Protein AF-A0A8H8XT00-F1 (afdb_monomer_lite)

Structure (mmCIF, N/CA/C/O backbone):
data_AF-A0A8H8XT00-F1
#
_entry.id   AF-A0A8H8XT00-F1
#
loop_
_atom_site.group_PDB
_atom_site.id
_atom_site.type_symbol
_atom_site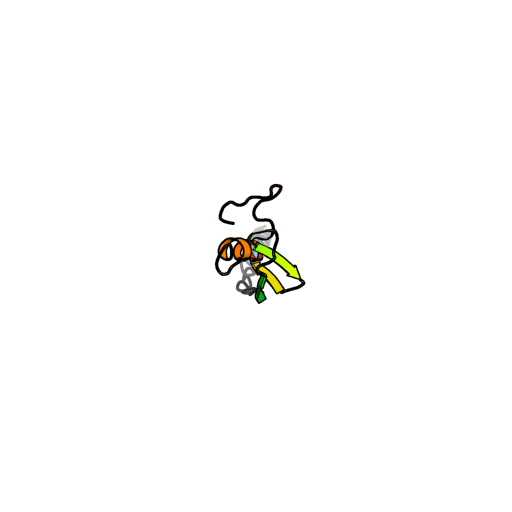.label_atom_id
_atom_site.label_alt_id
_atom_site.label_comp_id
_atom_site.label_asym_id
_atom_site.label_entity_id
_atom_site.label_seq_id
_atom_site.pdbx_PDB_ins_code
_atom_site.Cartn_x
_atom_site.Cartn_y
_atom_site.Cartn_z
_atom_site.occupancy
_atom_site.B_iso_or_equiv
_atom_site.auth_seq_id
_atom_site.auth_comp_id
_atom_site.auth_asym_id
_atom_site.auth_atom_id
_atom_site.pdbx_PDB_model_num
ATOM 1 N N . MET A 1 1 ? 29.638 3.304 -63.811 1.00 64.06 1 MET A N 1
ATOM 2 C CA . MET A 1 1 ? 28.556 3.882 -62.978 1.00 64.06 1 MET A CA 1
ATOM 3 C C . MET A 1 1 ? 27.579 2.825 -62.454 1.00 64.06 1 MET A C 1
ATOM 5 O O . MET A 1 1 ? 27.318 2.825 -61.263 1.00 64.06 1 MET A O 1
ATOM 9 N N . ILE A 1 2 ? 27.132 1.862 -63.274 1.00 78.38 2 ILE A N 1
ATOM 10 C CA . ILE A 1 2 ? 26.200 0.781 -62.866 1.00 78.38 2 ILE A CA 1
ATOM 11 C C . ILE A 1 2 ? 26.709 -0.071 -61.684 1.00 78.38 2 ILE A C 1
ATOM 13 O O . ILE A 1 2 ? 25.948 -0.383 -60.776 1.00 78.38 2 ILE A O 1
ATOM 17 N N . ARG A 1 3 ? 28.010 -0.395 -61.640 1.00 78.31 3 ARG A N 1
ATOM 18 C CA . ARG A 1 3 ? 28.605 -1.178 -60.537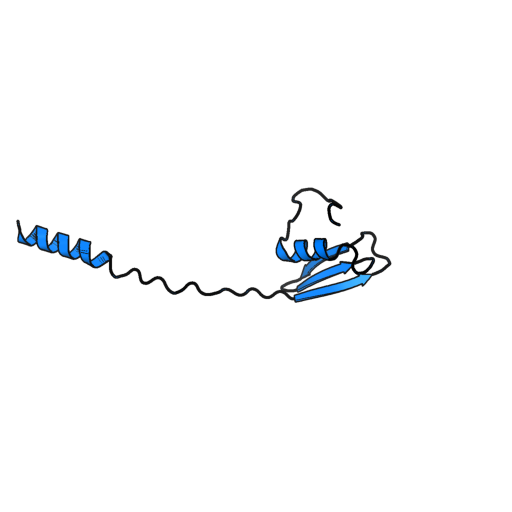 1.00 78.31 3 ARG A CA 1
ATOM 19 C C . ARG A 1 3 ? 28.551 -0.463 -59.181 1.00 78.31 3 ARG A C 1
ATOM 21 O O . ARG A 1 3 ? 28.355 -1.116 -58.168 1.00 78.31 3 ARG A O 1
ATOM 28 N N . LEU A 1 4 ? 28.697 0.865 -59.170 1.00 81.19 4 LEU A N 1
ATOM 29 C CA . LEU A 1 4 ? 28.645 1.665 -57.941 1.00 81.19 4 LEU A CA 1
ATOM 30 C C . LEU A 1 4 ? 27.209 1.750 -57.406 1.00 81.19 4 LEU A C 1
ATOM 32 O O . LEU A 1 4 ? 26.992 1.629 -56.206 1.00 81.19 4 LEU A O 1
ATOM 36 N N . ALA A 1 5 ? 26.237 1.891 -58.314 1.00 83.00 5 ALA A N 1
ATOM 37 C CA . ALA A 1 5 ? 24.819 1.871 -57.973 1.00 83.00 5 ALA A CA 1
ATOM 38 C C . ALA A 1 5 ? 24.415 0.527 -57.347 1.00 83.00 5 ALA A C 1
ATOM 40 O O . ALA A 1 5 ? 23.826 0.521 -56.276 1.00 83.00 5 ALA A O 1
ATOM 41 N N . LEU A 1 6 ? 24.830 -0.598 -57.941 1.00 85.94 6 LEU A N 1
ATOM 42 C CA . LEU A 1 6 ? 24.573 -1.944 -57.407 1.00 85.94 6 LEU A CA 1
ATOM 43 C C . LEU A 1 6 ? 25.131 -2.154 -55.993 1.00 85.94 6 LEU A C 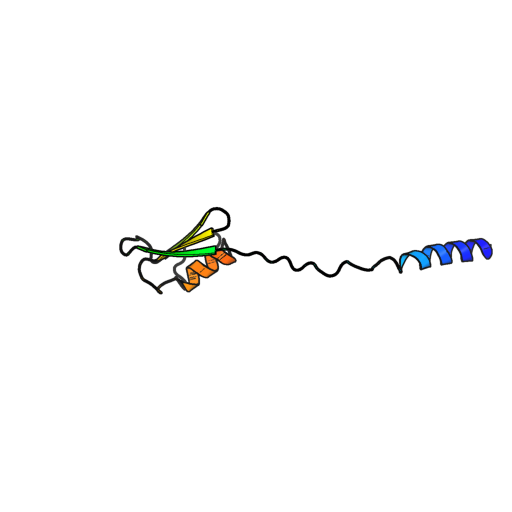1
ATOM 45 O O . LEU A 1 6 ? 24.440 -2.710 -55.144 1.00 85.94 6 LEU A O 1
ATOM 49 N N . ILE A 1 7 ? 26.354 -1.685 -55.726 1.00 86.44 7 ILE A N 1
ATOM 50 C CA . ILE A 1 7 ? 26.962 -1.778 -54.390 1.00 86.44 7 ILE A CA 1
ATOM 51 C C . ILE A 1 7 ? 26.167 -0.938 -53.386 1.00 86.44 7 ILE A C 1
ATOM 53 O O . ILE A 1 7 ? 25.862 -1.414 -52.297 1.00 86.44 7 ILE A O 1
ATOM 57 N N . MET A 1 8 ? 25.783 0.286 -53.755 1.00 84.69 8 MET A N 1
ATOM 58 C CA . MET A 1 8 ? 25.017 1.161 -52.867 1.00 84.69 8 MET A CA 1
ATOM 59 C C . MET A 1 8 ? 23.624 0.583 -52.563 1.00 84.69 8 MET A C 1
ATOM 61 O O . MET A 1 8 ? 23.178 0.622 -51.419 1.00 84.69 8 MET A O 1
ATOM 65 N N . THR A 1 9 ? 22.965 -0.021 -53.556 1.00 82.38 9 THR A N 1
ATOM 66 C CA . THR A 1 9 ? 21.681 -0.715 -53.377 1.00 82.38 9 THR A CA 1
ATOM 67 C C . THR A 1 9 ? 21.818 -1.943 -52.474 1.00 82.38 9 THR A C 1
ATOM 69 O O . THR A 1 9 ? 20.974 -2.150 -51.608 1.00 82.38 9 THR A O 1
ATOM 72 N N . ALA A 1 10 ? 22.891 -2.727 -52.614 1.00 82.75 10 ALA A N 1
ATOM 73 C CA . ALA A 1 10 ? 23.138 -3.888 -51.757 1.00 82.75 10 ALA A CA 1
ATOM 74 C C . ALA A 1 10 ? 23.372 -3.494 -50.287 1.00 82.75 10 ALA A C 1
ATOM 76 O O . ALA A 1 10 ? 22.849 -4.148 -49.389 1.00 82.75 10 ALA A O 1
ATOM 77 N N . VAL A 1 11 ? 24.093 -2.393 -50.034 1.00 81.81 11 VAL A N 1
ATOM 78 C CA . VAL A 1 11 ? 24.312 -1.867 -48.673 1.00 81.81 11 VAL A CA 1
ATOM 79 C C . VAL A 1 11 ? 23.006 -1.368 -48.047 1.00 81.81 11 VAL A C 1
ATOM 81 O O . VAL A 1 11 ? 22.761 -1.616 -46.872 1.00 81.81 11 VAL A O 1
ATOM 84 N N . MET A 1 12 ? 22.143 -0.716 -48.831 1.00 79.38 12 MET A N 1
ATOM 85 C CA . MET A 1 12 ? 20.833 -0.239 -48.363 1.00 79.38 12 MET A CA 1
ATOM 86 C C . MET A 1 12 ? 19.864 -1.389 -48.040 1.00 79.38 12 MET A C 1
ATOM 88 O O . MET A 1 12 ? 19.052 -1.259 -47.130 1.00 79.38 12 MET A O 1
ATOM 92 N N . LEU A 1 13 ? 19.957 -2.520 -48.748 1.00 78.62 13 LEU A N 1
ATOM 93 C CA . LEU A 1 13 ? 19.105 -3.696 -48.521 1.00 78.62 13 LEU A CA 1
ATOM 94 C C . LEU A 1 13 ? 19.568 -4.568 -47.341 1.00 78.62 13 LEU A C 1
ATOM 96 O O . LEU A 1 13 ? 18.746 -5.253 -46.739 1.00 78.62 13 LEU A O 1
ATOM 100 N N . ALA A 1 14 ? 20.853 -4.529 -46.976 1.00 77.38 14 ALA A N 1
ATOM 101 C CA . ALA A 1 14 ? 21.398 -5.327 -45.872 1.00 77.38 14 ALA A CA 1
ATOM 102 C C . ALA A 1 14 ? 20.959 -4.848 -44.470 1.00 77.38 14 ALA A C 1
ATOM 104 O O . ALA A 1 14 ? 21.118 -5.582 -43.500 1.00 77.38 14 ALA A O 1
ATOM 105 N N . GLY A 1 15 ? 20.394 -3.641 -44.342 1.00 68.88 15 GLY A N 1
ATOM 106 C CA . GLY A 1 15 ? 19.943 -3.091 -43.055 1.00 68.88 15 GLY A CA 1
ATOM 107 C C . GLY A 1 15 ? 18.583 -3.604 -42.564 1.00 68.88 15 GLY A C 1
ATOM 108 O O . GLY A 1 15 ? 18.225 -3.348 -41.418 1.00 68.88 15 GLY A O 1
ATOM 109 N N . CYS A 1 16 ? 17.815 -4.309 -43.404 1.00 69.69 16 CYS A N 1
ATOM 110 C CA . CYS A 1 16 ? 16.448 -4.728 -43.071 1.00 69.69 16 CYS A CA 1
ATOM 111 C C . CYS A 1 16 ? 16.344 -6.076 -42.336 1.00 69.69 16 CYS A C 1
ATOM 113 O O . CYS A 1 16 ? 15.271 -6.374 -41.824 1.00 69.69 16 CYS A O 1
ATOM 115 N N . ASP A 1 17 ? 17.416 -6.870 -42.260 1.00 71.00 17 ASP A N 1
ATOM 116 C CA . ASP A 1 17 ? 17.385 -8.223 -41.664 1.00 71.00 17 ASP A CA 1
ATOM 117 C C . ASP A 1 17 ? 17.820 -8.256 -40.184 1.00 71.00 17 ASP A C 1
ATOM 119 O O . ASP A 1 17 ? 17.743 -9.281 -39.521 1.00 71.00 17 ASP A O 1
ATOM 123 N N . GLN A 1 18 ? 18.271 -7.126 -39.626 1.00 66.62 18 GLN A N 1
ATOM 124 C CA . GLN A 1 18 ? 18.817 -7.080 -38.260 1.00 66.62 18 GLN A CA 1
ATOM 125 C C . GLN A 1 18 ? 17.774 -6.742 -37.178 1.00 66.62 18 GLN A C 1
ATOM 127 O O . GLN A 1 18 ? 18.133 -6.486 -36.030 1.00 66.62 18 GLN A O 1
ATOM 132 N N . PHE A 1 19 ? 16.483 -6.709 -37.513 1.00 66.00 19 PHE A N 1
ATOM 133 C CA . PHE A 1 19 ? 15.432 -6.391 -36.546 1.00 66.00 19 PHE A CA 1
ATOM 134 C C . PHE A 1 19 ? 14.696 -7.656 -36.102 1.00 66.00 19 PHE A C 1
ATOM 136 O O . PHE A 1 19 ? 13.533 -7.858 -36.440 1.00 66.00 19 PHE A O 1
ATOM 143 N N . ASP A 1 20 ? 15.387 -8.497 -35.334 1.00 73.75 20 ASP A N 1
ATOM 144 C CA . ASP A 1 20 ? 14.751 -9.534 -34.519 1.00 73.75 20 ASP A CA 1
ATOM 145 C C . ASP A 1 20 ? 14.707 -9.010 -33.073 1.00 73.75 20 ASP A C 1
ATOM 147 O O . ASP A 1 20 ? 15.679 -9.167 -32.327 1.00 73.75 20 ASP A O 1
ATOM 151 N N . PRO A 1 21 ? 13.677 -8.224 -32.693 1.00 74.94 21 PRO A N 1
ATOM 152 C CA . PRO A 1 21 ? 13.597 -7.705 -31.341 1.00 74.94 21 PRO A CA 1
ATOM 153 C C . PRO A 1 21 ? 13.454 -8.893 -30.395 1.00 74.94 21 PRO A C 1
ATOM 155 O O . PRO A 1 21 ? 12.544 -9.708 -30.561 1.00 74.94 21 PRO A O 1
ATOM 158 N N . ASP A 1 22 ? 14.328 -8.967 -29.387 1.00 79.12 22 ASP A N 1
ATOM 159 C CA . ASP A 1 22 ? 14.174 -9.930 -28.300 1.00 79.12 22 ASP A CA 1
ATOM 160 C C . ASP A 1 22 ? 12.705 -9.944 -27.844 1.00 79.12 22 ASP A C 1
ATOM 162 O O . ASP A 1 22 ? 12.107 -8.870 -27.666 1.00 79.12 22 ASP A O 1
ATOM 166 N N . PRO A 1 23 ? 12.098 -11.129 -27.636 1.00 80.31 23 PRO A N 1
ATOM 167 C CA . PRO A 1 23 ? 10.727 -11.196 -27.171 1.00 80.31 23 PRO A CA 1
ATOM 168 C C . PRO A 1 23 ? 10.610 -10.381 -25.878 1.00 80.31 23 PRO A C 1
ATOM 170 O O . PRO A 1 23 ? 11.498 -10.469 -25.019 1.00 80.31 23 PRO A O 1
ATOM 173 N N . PRO A 1 24 ? 9.541 -9.579 -25.713 1.00 78.25 24 PRO A N 1
ATOM 174 C CA . PRO A 1 24 ? 9.396 -8.719 -24.551 1.00 78.25 24 PRO A CA 1
ATOM 175 C C . PRO A 1 24 ? 9.521 -9.566 -23.287 1.00 78.25 24 PRO A C 1
ATOM 177 O O . PRO A 1 24 ? 8.714 -10.464 -23.028 1.00 78.25 24 PRO A O 1
ATOM 180 N N . LYS A 1 25 ? 10.568 -9.303 -22.500 1.00 79.50 25 LYS A N 1
ATOM 181 C CA . LYS A 1 25 ? 10.765 -9.976 -21.220 1.00 79.50 25 LYS A CA 1
ATOM 182 C C . LYS A 1 25 ? 9.604 -9.575 -20.321 1.00 79.50 25 LYS A C 1
ATOM 184 O O . LYS A 1 25 ? 9.434 -8.396 -20.018 1.00 79.50 25 LYS A O 1
ATOM 189 N N . ARG A 1 26 ? 8.797 -10.549 -19.893 1.00 75.69 26 ARG A N 1
ATOM 190 C CA . ARG A 1 26 ? 7.782 -10.318 -18.860 1.00 75.69 26 ARG A CA 1
ATOM 191 C C . ARG A 1 26 ? 8.499 -9.954 -17.567 1.00 75.69 26 ARG A C 1
ATOM 193 O O . ARG A 1 26 ? 9.037 -10.825 -16.888 1.00 75.69 26 ARG A O 1
ATOM 200 N N . VAL A 1 27 ? 8.511 -8.670 -17.238 1.00 73.88 27 VAL A N 1
ATOM 201 C CA . VAL A 1 27 ? 8.898 -8.208 -15.909 1.00 73.88 27 VAL A CA 1
ATOM 202 C C . VAL A 1 27 ? 7.713 -8.497 -14.998 1.00 73.88 27 VAL A C 1
ATOM 204 O O . VAL A 1 27 ? 6.618 -7.989 -15.223 1.00 73.88 27 VAL A O 1
ATOM 207 N N . THR A 1 28 ? 7.910 -9.388 -14.030 1.00 74.81 28 THR A N 1
ATOM 208 C CA . THR A 1 28 ? 6.920 -9.638 -12.979 1.00 74.81 28 THR A CA 1
ATOM 209 C C . THR A 1 28 ? 7.404 -8.896 -11.751 1.00 74.81 28 THR A C 1
ATOM 211 O O . THR A 1 28 ? 8.476 -9.217 -11.243 1.00 74.81 28 THR A O 1
ATOM 214 N N . ASP A 1 29 ? 6.642 -7.901 -11.313 1.00 71.75 29 ASP A N 1
ATOM 215 C CA . ASP A 1 29 ? 6.867 -7.260 -10.025 1.00 71.75 29 ASP A CA 1
ATOM 216 C C . ASP A 1 29 ? 5.942 -7.914 -8.997 1.00 71.75 29 ASP A C 1
ATOM 218 O O . ASP A 1 29 ? 4.751 -8.109 -9.257 1.00 71.75 29 ASP A O 1
ATOM 222 N N . VAL A 1 30 ? 6.508 -8.342 -7.872 1.00 79.38 30 VAL A N 1
ATOM 223 C CA . VAL A 1 30 ? 5.778 -9.035 -6.807 1.00 79.38 30 VAL A CA 1
ATOM 224 C C . VAL A 1 30 ? 5.953 -8.229 -5.537 1.00 79.38 30 VAL A C 1
ATOM 226 O O . VAL A 1 30 ? 7.054 -8.143 -4.992 1.00 79.38 30 VAL A O 1
ATOM 229 N N . SER A 1 31 ? 4.849 -7.683 -5.046 1.00 81.44 31 SER A N 1
ATOM 230 C CA . SER A 1 31 ? 4.789 -6.998 -3.764 1.00 81.44 31 SER A CA 1
ATOM 231 C C . SER A 1 31 ? 4.012 -7.821 -2.747 1.00 81.44 31 SER A C 1
ATOM 233 O O . SER A 1 31 ? 3.048 -8.520 -3.072 1.00 81.44 31 SER A O 1
ATOM 235 N N . THR A 1 32 ? 4.445 -7.747 -1.493 1.00 92.12 32 THR A N 1
ATOM 236 C CA . THR A 1 32 ? 3.712 -8.349 -0.377 1.00 92.12 32 THR A CA 1
ATOM 237 C C . THR A 1 32 ? 2.819 -7.284 0.236 1.00 92.12 32 THR A C 1
ATOM 239 O O . THR A 1 32 ? 3.308 -6.219 0.609 1.00 92.12 32 THR A O 1
ATOM 242 N N . ILE A 1 33 ? 1.527 -7.576 0.380 1.00 94.50 33 ILE A N 1
ATOM 243 C CA . ILE A 1 33 ? 0.598 -6.718 1.121 1.00 94.50 33 ILE A CA 1
ATOM 244 C C . ILE A 1 33 ? 0.319 -7.364 2.475 1.00 94.50 33 ILE A C 1
ATOM 246 O O . ILE A 1 33 ? -0.158 -8.497 2.542 1.00 94.50 33 ILE A O 1
ATOM 250 N N . THR A 1 34 ? 0.612 -6.644 3.555 1.00 96.50 34 THR A N 1
ATOM 251 C CA . THR A 1 34 ? 0.269 -7.057 4.922 1.00 96.50 34 THR A CA 1
ATOM 252 C C . THR A 1 34 ? -0.868 -6.196 5.438 1.00 96.50 34 THR A C 1
ATOM 254 O O . THR A 1 34 ? -0.781 -4.973 5.354 1.00 96.50 34 THR A O 1
ATOM 257 N N . ILE A 1 35 ? -1.908 -6.824 5.984 1.00 96.75 35 ILE A N 1
ATOM 258 C CA . ILE A 1 35 ? -3.091 -6.132 6.500 1.00 96.75 35 ILE A CA 1
ATOM 259 C C . ILE A 1 35 ? -3.149 -6.337 8.010 1.00 96.75 35 ILE A C 1
ATOM 261 O O . ILE A 1 35 ? -3.247 -7.472 8.478 1.00 96.75 35 ILE A O 1
ATOM 265 N N . ASP A 1 36 ? -3.133 -5.234 8.746 1.00 97.06 36 ASP A N 1
ATOM 266 C CA . ASP A 1 36 ? -3.328 -5.187 10.189 1.00 97.06 36 ASP A CA 1
ATOM 267 C C . ASP A 1 36 ? -4.649 -4.494 10.527 1.00 97.06 36 ASP A C 1
ATOM 269 O O . ASP A 1 36 ? -5.143 -3.648 9.776 1.00 97.06 36 ASP A O 1
ATOM 273 N N . VAL A 1 37 ? -5.217 -4.840 11.683 1.00 97.25 37 VAL A N 1
ATOM 274 C CA . VAL A 1 37 ? -6.409 -4.176 12.217 1.00 97.25 37 VAL A CA 1
ATOM 275 C C . VAL A 1 37 ? -6.070 -3.540 13.557 1.00 97.25 37 VAL A C 1
ATOM 277 O O . VAL A 1 37 ? -5.717 -4.244 14.502 1.00 97.25 37 VAL A O 1
ATOM 280 N N . ASP A 1 38 ? -6.223 -2.222 13.637 1.00 96.75 38 ASP A N 1
ATOM 281 C CA . ASP A 1 38 ? -6.074 -1.438 14.860 1.00 96.75 38 ASP A CA 1
ATOM 282 C C . ASP A 1 38 ? -7.357 -0.633 15.132 1.00 96.75 38 ASP A C 1
ATOM 284 O O . ASP A 1 38 ? -7.551 0.444 14.566 1.00 96.75 38 ASP A O 1
ATOM 288 N N . PRO A 1 39 ? -8.239 -1.105 16.031 1.00 96.56 39 PRO A N 1
ATOM 289 C CA . PRO A 1 39 ? -9.475 -0.403 16.373 1.00 96.56 39 PRO A CA 1
ATOM 290 C C . PRO A 1 39 ? -9.281 1.013 16.938 1.00 96.56 39 PRO A C 1
ATOM 292 O O . PRO A 1 39 ? -10.255 1.765 17.001 1.00 96.56 39 PRO A O 1
ATOM 295 N N . GLN A 1 40 ? -8.068 1.375 17.372 1.00 96.56 40 GLN A N 1
ATOM 296 C CA . GLN A 1 40 ? -7.738 2.687 17.933 1.00 96.56 40 GLN A CA 1
ATOM 297 C C . GLN A 1 40 ? -7.212 3.681 16.889 1.00 96.56 40 GLN A C 1
ATOM 299 O O . GLN A 1 40 ? -6.944 4.832 17.229 1.00 96.56 40 GLN A O 1
ATOM 304 N N . LEU A 1 41 ? -7.093 3.266 15.624 1.00 92.56 41 LEU A N 1
ATOM 305 C CA . LEU A 1 41 ? -6.591 4.102 14.539 1.00 92.56 41 LEU A CA 1
ATOM 306 C C . LEU A 1 41 ? -7.419 5.391 14.387 1.00 92.56 41 LEU A C 1
ATOM 308 O O . LEU A 1 41 ? -8.648 5.344 14.427 1.00 92.56 41 LEU A O 1
ATOM 312 N N . GLU A 1 42 ? -6.781 6.549 14.182 1.00 89.81 42 GLU A N 1
ATOM 313 C CA . GLU A 1 42 ? -7.462 7.855 14.039 1.00 89.81 42 GLU A CA 1
ATOM 314 C C . GLU A 1 42 ? -8.117 8.071 12.666 1.00 89.81 42 GLU A C 1
ATOM 316 O O . GLU A 1 42 ? -9.107 8.801 12.550 1.00 89.81 42 GLU A O 1
ATOM 321 N N . THR A 1 43 ? -7.638 7.376 11.638 1.00 89.06 43 THR A N 1
ATOM 322 C CA . THR A 1 43 ? -8.252 7.311 10.308 1.00 89.06 43 THR A CA 1
ATOM 323 C C . THR A 1 43 ? -8.968 5.970 10.104 1.00 89.06 43 THR A C 1
ATOM 325 O O . THR A 1 43 ? -8.765 5.035 10.881 1.00 89.06 43 THR A O 1
ATOM 328 N N . PRO A 1 44 ? -9.852 5.852 9.101 1.00 91.44 44 PRO A N 1
ATOM 329 C CA . PRO A 1 44 ? -10.460 4.569 8.745 1.00 91.44 44 PRO A CA 1
ATOM 330 C C . PRO A 1 44 ? -9.440 3.521 8.259 1.00 91.44 44 PRO A C 1
ATOM 332 O O . PRO A 1 44 ? -9.569 2.339 8.587 1.00 91.44 44 PRO A O 1
ATOM 335 N N . GLY A 1 45 ? -8.402 3.970 7.553 1.00 92.50 45 GLY A N 1
ATOM 336 C CA . GLY A 1 45 ? -7.273 3.175 7.084 1.00 92.50 45 GLY A CA 1
ATOM 337 C C . GLY A 1 45 ? -6.062 4.053 6.755 1.00 92.50 45 GLY A C 1
ATOM 338 O O . GLY A 1 45 ? -6.140 5.285 6.857 1.00 92.50 45 GLY A O 1
ATOM 339 N N . TRP A 1 46 ? -4.928 3.413 6.471 1.00 91.31 46 TRP A N 1
ATOM 340 C CA . TRP A 1 46 ? -3.814 3.984 5.704 1.00 91.31 46 TRP A CA 1
ATOM 341 C C . TRP A 1 46 ? -2.914 2.868 5.154 1.00 91.31 46 TRP A C 1
ATOM 343 O O . TRP A 1 46 ? -2.817 1.782 5.744 1.00 91.31 46 TRP A O 1
ATOM 353 N N . ALA A 1 47 ? -2.204 3.171 4.067 1.00 92.50 47 ALA A N 1
ATOM 354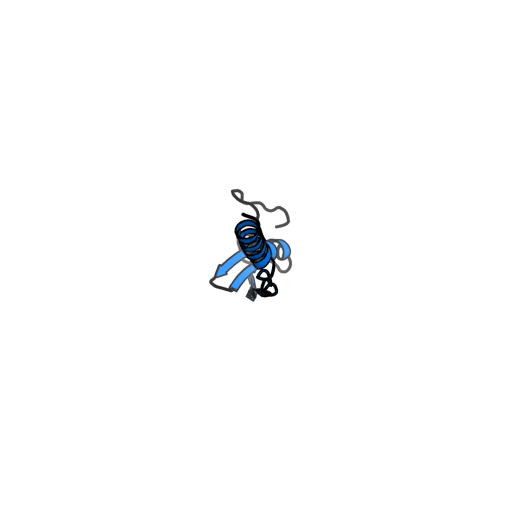 C CA . ALA A 1 47 ? -1.170 2.337 3.472 1.00 92.50 47 ALA A CA 1
ATOM 355 C C . ALA A 1 47 ? 0.214 3.010 3.527 1.00 92.50 47 ALA A C 1
ATOM 357 O O . ALA A 1 47 ? 0.354 4.216 3.325 1.00 92.50 47 ALA A O 1
ATOM 358 N N . GLU A 1 48 ? 1.262 2.222 3.759 1.00 91.94 48 GLU A N 1
ATOM 359 C CA . GLU A 1 48 ? 2.657 2.668 3.681 1.00 91.94 48 GLU A CA 1
ATOM 360 C C . GLU A 1 48 ? 3.541 1.605 3.046 1.00 91.94 48 GLU A C 1
ATOM 362 O O . GLU A 1 48 ? 3.471 0.417 3.366 1.00 91.94 48 GLU A O 1
ATOM 367 N N . TRP A 1 49 ? 4.444 2.061 2.188 1.00 91.38 49 TRP A N 1
ATOM 368 C CA . TRP A 1 49 ? 5.485 1.231 1.611 1.00 91.38 49 TRP A CA 1
ATOM 369 C C . TRP A 1 49 ? 6.731 1.194 2.494 1.00 91.38 49 TRP A C 1
ATOM 371 O O . TRP A 1 49 ? 7.311 2.225 2.835 1.00 91.38 49 TRP A O 1
ATOM 381 N N . ARG A 1 50 ? 7.197 -0.018 2.810 1.00 89.44 50 ARG A N 1
ATOM 382 C CA . ARG A 1 50 ? 8.505 -0.274 3.428 1.00 89.44 50 ARG A CA 1
ATOM 383 C C . ARG A 1 50 ? 9.263 -1.307 2.604 1.00 89.44 50 ARG A C 1
ATOM 385 O O . ARG A 1 50 ? 9.075 -2.511 2.759 1.00 89.44 50 ARG A O 1
ATOM 392 N N . GLY A 1 51 ? 10.139 -0.833 1.721 1.00 88.69 51 GLY A N 1
ATOM 393 C CA . GLY A 1 51 ? 10.840 -1.705 0.778 1.00 88.69 51 GLY A CA 1
ATOM 394 C C . GLY A 1 51 ? 9.862 -2.315 -0.226 1.00 88.69 51 GLY A C 1
ATOM 395 O O . GLY A 1 51 ? 9.157 -1.582 -0.906 1.00 88.69 51 GLY A O 1
ATOM 396 N N . ASN A 1 52 ? 9.806 -3.645 -0.308 1.00 88.81 52 ASN A N 1
ATOM 397 C CA . ASN A 1 52 ? 8.909 -4.388 -1.205 1.00 88.81 52 ASN A CA 1
ATOM 398 C C . ASN A 1 52 ? 7.587 -4.825 -0.541 1.00 88.81 52 ASN A C 1
ATOM 400 O O . ASN A 1 52 ? 6.862 -5.663 -1.087 1.00 88.81 52 ASN A O 1
ATOM 404 N N . VAL A 1 53 ? 7.295 -4.300 0.650 1.00 93.00 53 VAL A N 1
ATOM 405 C CA . VAL A 1 53 ? 6.081 -4.610 1.402 1.00 93.00 53 VAL A CA 1
ATOM 406 C C . VAL A 1 53 ? 5.229 -3.355 1.518 1.00 93.00 53 VAL A C 1
ATOM 408 O O . VAL A 1 53 ? 5.704 -2.330 2.008 1.00 93.00 53 VAL A O 1
ATOM 411 N N . CYS A 1 54 ? 3.968 -3.454 1.103 1.00 94.19 54 CYS A N 1
ATOM 412 C CA . CYS A 1 54 ? 2.955 -2.454 1.405 1.00 94.19 54 CYS A CA 1
ATOM 413 C C . CYS A 1 54 ? 2.190 -2.893 2.655 1.00 94.19 54 CYS A C 1
ATOM 415 O O . CYS A 1 54 ? 1.592 -3.973 2.689 1.00 94.19 54 CYS A O 1
ATOM 417 N N . ARG A 1 55 ? 2.223 -2.075 3.702 1.00 95.94 55 ARG A N 1
ATOM 418 C CA . ARG A 1 55 ? 1.493 -2.323 4.940 1.00 95.94 55 ARG A CA 1
ATOM 419 C C . ARG A 1 55 ? 0.222 -1.495 4.953 1.00 95.94 55 ARG A C 1
ATOM 421 O O . ARG A 1 55 ? 0.294 -0.276 4.885 1.00 95.94 55 ARG A O 1
ATOM 428 N N . ILE A 1 56 ? -0.912 -2.167 5.091 1.00 95.75 56 ILE A N 1
ATOM 429 C CA . ILE A 1 56 ? -2.229 -1.564 5.269 1.00 95.75 56 ILE A CA 1
ATOM 430 C C . ILE A 1 56 ? -2.624 -1.734 6.733 1.00 95.75 56 ILE A C 1
ATOM 432 O O . ILE A 1 56 ? -2.630 -2.856 7.240 1.00 95.75 56 ILE A O 1
ATOM 436 N N . THR A 1 57 ? -2.986 -0.645 7.405 1.00 96.19 57 THR A N 1
ATOM 437 C CA . THR A 1 57 ? -3.595 -0.707 8.741 1.00 96.19 57 THR A CA 1
ATOM 438 C C . THR A 1 57 ? -5.014 -0.181 8.654 1.00 96.19 57 THR A C 1
ATOM 440 O O . THR A 1 57 ? -5.223 0.956 8.242 1.00 96.19 57 THR A O 1
ATOM 443 N N . LEU A 1 58 ? -5.990 -0.996 9.046 1.00 96.50 58 LEU A N 1
ATOM 444 C CA . LEU A 1 58 ? -7.406 -0.635 9.034 1.00 96.50 58 LEU A CA 1
ATOM 445 C C . LEU A 1 58 ? -7.927 -0.463 10.453 1.00 96.50 58 LEU A C 1
ATOM 447 O O . LEU A 1 58 ? -7.600 -1.251 11.339 1.00 96.50 58 LEU A O 1
ATOM 451 N N . ARG A 1 59 ? -8.837 0.488 10.660 1.00 95.81 59 ARG A N 1
ATOM 452 C CA . ARG A 1 59 ? -9.581 0.567 11.922 1.00 95.81 59 ARG A CA 1
ATOM 453 C C . ARG A 1 59 ? -10.520 -0.622 12.093 1.00 95.81 59 ARG A C 1
ATOM 455 O O . ARG A 1 59 ? -10.680 -1.173 13.182 1.00 95.81 59 ARG A O 1
ATOM 462 N N . ARG A 1 60 ? -11.184 -1.002 11.005 1.00 96.12 60 ARG A N 1
ATOM 463 C CA . ARG A 1 60 ? -12.167 -2.079 10.973 1.00 96.12 60 ARG A CA 1
ATOM 464 C C . ARG A 1 60 ? -12.058 -2.808 9.648 1.00 96.12 60 ARG A C 1
ATOM 466 O O . ARG A 1 60 ? -12.252 -2.219 8.598 1.00 96.12 60 ARG A O 1
ATOM 473 N N . TYR A 1 61 ? -11.821 -4.110 9.688 1.00 94.75 61 TYR A N 1
ATOM 474 C CA . TYR A 1 61 ? -11.872 -4.923 8.478 1.00 94.75 61 TYR A CA 1
ATOM 475 C C . TYR A 1 61 ? -13.333 -5.204 8.063 1.00 94.75 61 TYR A C 1
ATOM 477 O O . TYR A 1 61 ? -14.136 -5.532 8.943 1.00 94.75 61 TYR A O 1
ATOM 485 N N . PRO A 1 62 ? -13.705 -5.141 6.767 1.00 94.56 62 PRO A N 1
ATOM 486 C CA . PRO A 1 62 ? -12.902 -4.773 5.591 1.00 94.56 62 PRO A CA 1
ATOM 487 C C . PRO A 1 62 ? -13.105 -3.309 5.145 1.00 94.56 62 PRO A C 1
ATOM 489 O O . PRO A 1 62 ? -12.938 -3.000 3.965 1.00 94.56 62 PRO A O 1
ATOM 492 N N . GLU A 1 63 ? -13.531 -2.423 6.049 1.00 92.50 63 GLU A N 1
ATOM 493 C CA . GLU A 1 63 ? -13.760 -1.006 5.750 1.00 92.50 63 GLU A CA 1
ATOM 494 C C . GLU A 1 63 ? -12.479 -0.404 5.163 1.00 92.50 63 GLU A C 1
ATOM 496 O O . GLU A 1 63 ? -11.391 -0.646 5.680 1.00 92.50 63 GLU A O 1
ATOM 501 N N . CYS A 1 64 ? -12.603 0.322 4.051 1.00 91.69 64 CYS A N 1
ATOM 502 C CA . CYS A 1 64 ? -11.502 1.013 3.377 1.00 91.69 64 CYS A CA 1
ATOM 503 C C . CYS A 1 64 ? -10.409 0.153 2.728 1.00 91.69 64 CYS A C 1
ATOM 505 O O . CYS A 1 64 ? -9.555 0.680 2.023 1.00 91.69 64 CYS A O 1
ATOM 507 N N . LEU A 1 65 ? -10.462 -1.177 2.855 1.00 93.50 65 LEU A N 1
ATOM 508 C CA . LEU A 1 65 ? -9.428 -2.061 2.310 1.00 93.50 65 LEU A CA 1
ATOM 509 C C . LEU A 1 65 ? -9.172 -1.842 0.812 1.00 93.50 65 LEU A C 1
ATOM 511 O O . LEU A 1 65 ? -8.023 -1.821 0.385 1.00 93.50 65 LEU A O 1
ATOM 515 N N . ALA A 1 66 ? -10.230 -1.699 0.010 1.00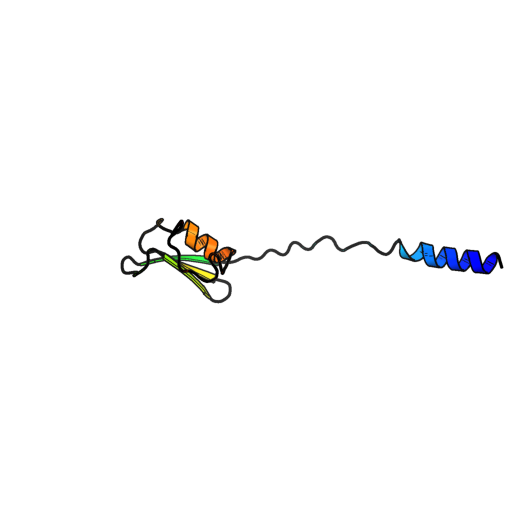 92.56 66 ALA A N 1
ATOM 516 C CA . ALA A 1 66 ? -10.086 -1.527 -1.433 1.00 92.56 66 ALA A CA 1
ATOM 517 C C . ALA A 1 66 ? -9.318 -0.243 -1.788 1.00 92.56 66 ALA A C 1
ATOM 519 O O . ALA A 1 66 ? -8.495 -0.273 -2.702 1.00 92.56 66 ALA A O 1
ATOM 520 N N . HIS A 1 67 ? -9.546 0.847 -1.052 1.00 91.75 67 HIS A N 1
ATOM 521 C CA . HIS A 1 67 ? -8.833 2.101 -1.258 1.00 91.75 67 HIS A CA 1
ATOM 522 C C . HIS A 1 67 ? -7.350 1.962 -0.905 1.00 91.75 67 HIS A C 1
ATOM 524 O O . HIS A 1 67 ? -6.481 2.278 -1.715 1.00 91.75 67 HIS A O 1
ATOM 530 N N . GLU A 1 68 ? -7.049 1.372 0.250 1.00 92.75 68 GLU A N 1
ATOM 531 C CA . GLU A 1 68 ? -5.662 1.192 0.689 1.00 92.75 68 GLU A CA 1
ATOM 532 C C . GLU A 1 68 ? -4.878 0.228 -0.214 1.00 92.75 68 GLU A C 1
ATOM 534 O O . GLU A 1 68 ? -3.695 0.427 -0.491 1.00 92.75 68 GLU A O 1
ATOM 539 N N . VAL A 1 69 ? -5.543 -0.795 -0.764 1.00 92.38 69 VAL A N 1
ATOM 540 C CA . VAL A 1 69 ? -4.949 -1.670 -1.786 1.00 92.38 69 VAL A CA 1
ATOM 541 C C . VAL A 1 69 ? -4.608 -0.878 -3.050 1.00 92.38 69 VAL A C 1
ATOM 543 O O . VAL A 1 69 ? -3.553 -1.109 -3.645 1.00 92.38 69 VAL A O 1
ATOM 546 N N . ARG A 1 70 ? -5.452 0.075 -3.464 1.00 90.25 70 ARG A N 1
ATOM 547 C CA . ARG A 1 70 ? -5.134 0.950 -4.599 1.00 90.25 70 ARG A CA 1
ATOM 548 C C . ARG A 1 70 ? -3.948 1.849 -4.300 1.00 90.25 70 ARG A C 1
ATOM 550 O O . ARG A 1 70 ? -3.088 1.958 -5.163 1.00 90.25 70 ARG A O 1
ATOM 557 N N . HIS A 1 71 ? -3.820 2.394 -3.091 1.00 88.94 71 HIS A N 1
ATOM 558 C CA . HIS A 1 71 ? -2.604 3.109 -2.691 1.00 88.94 71 HIS A CA 1
ATOM 559 C C . HIS A 1 71 ? -1.341 2.251 -2.797 1.00 88.94 71 HIS A C 1
ATOM 561 O O . HIS A 1 71 ? -0.300 2.750 -3.224 1.00 88.94 71 HIS A O 1
ATOM 567 N N . CYS A 1 72 ? -1.421 0.950 -2.502 1.00 90.69 72 CYS A N 1
ATOM 568 C CA . CYS A 1 72 ? -0.287 0.060 -2.730 1.00 90.69 72 CYS A CA 1
ATOM 569 C C . CYS A 1 72 ? 0.106 0.011 -4.217 1.00 90.69 72 CYS A C 1
ATOM 571 O O . CYS A 1 72 ? 1.277 0.158 -4.539 1.00 90.69 72 CYS A O 1
ATOM 573 N N . PHE A 1 73 ? -0.836 -0.136 -5.149 1.00 88.88 73 PHE A N 1
ATOM 574 C CA . PHE A 1 73 ? -0.497 -0.273 -6.575 1.00 88.88 73 PHE A CA 1
ATOM 575 C C . PHE A 1 73 ? -0.246 1.057 -7.297 1.00 88.88 73 PHE A C 1
ATOM 577 O O . PHE A 1 73 ? 0.665 1.162 -8.115 1.00 88.88 73 PHE A O 1
ATOM 584 N N . GLU A 1 74 ? -1.040 2.075 -6.995 1.00 87.25 74 GLU A N 1
ATOM 585 C CA . GLU A 1 74 ? -1.083 3.355 -7.706 1.00 87.25 74 GLU A CA 1
ATOM 586 C C . GLU A 1 74 ? -0.247 4.444 -7.008 1.00 87.25 74 GLU A C 1
ATOM 588 O O . GLU A 1 74 ? -0.051 5.516 -7.578 1.00 87.25 74 GLU A O 1
ATOM 593 N N . HIS A 1 75 ? 0.301 4.157 -5.817 1.00 75.25 75 HIS A N 1
ATOM 594 C CA . HIS A 1 75 ? 1.080 5.071 -4.973 1.00 75.25 75 HIS A CA 1
ATOM 595 C C . HIS A 1 75 ? 0.319 6.369 -4.653 1.00 75.25 75 HIS A C 1
ATOM 597 O O . HIS A 1 75 ? -0.441 6.430 -3.686 1.00 75.25 75 HIS A O 1
ATOM 603 N N . ASP A 1 76 ? 0.505 7.401 -5.477 1.00 70.94 76 ASP A N 1
ATOM 604 C CA . ASP A 1 76 ? 0.021 8.769 -5.265 1.00 70.94 76 ASP A CA 1
ATOM 605 C C . ASP A 1 76 ? -1.405 8.949 -5.813 1.00 70.94 76 ASP A C 1
ATOM 607 O O . ASP A 1 76 ? -1.724 9.868 -6.571 1.00 70.94 76 ASP A O 1
ATOM 611 N N . TRP A 1 77 ? -2.278 8.001 -5.475 1.00 67.94 77 TRP A N 1
ATOM 612 C CA . TRP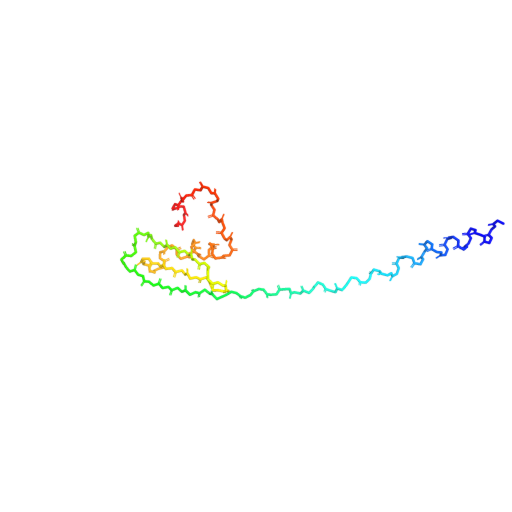 A 1 77 ? -3.686 8.056 -5.830 1.00 67.94 77 TRP A CA 1
ATOM 613 C C . TRP A 1 77 ? -4.354 9.155 -4.981 1.00 67.94 77 TRP A C 1
ATOM 615 O O . TRP A 1 77 ? -4.483 9.012 -3.776 1.00 67.94 77 TRP A O 1
ATOM 625 N N . HIS A 1 78 ? -4.707 10.281 -5.620 1.00 68.50 78 HIS A N 1
ATOM 626 C CA . HIS A 1 78 ? -5.056 11.602 -5.040 1.00 68.50 78 HIS A CA 1
ATOM 627 C C . HIS A 1 78 ? -3.879 12.577 -4.795 1.00 68.50 78 HIS A C 1
ATOM 629 O O . HIS A 1 78 ? -3.683 13.061 -3.675 1.00 68.50 78 HIS A O 1
ATOM 635 N N . PRO A 1 79 ? -3.149 12.997 -5.846 1.00 65.12 79 PRO A N 1
ATOM 636 C CA . PRO A 1 79 ? -2.068 13.961 -5.685 1.00 65.12 79 PRO A CA 1
ATOM 637 C C . PRO A 1 79 ? -2.612 15.309 -5.186 1.00 65.12 79 PRO A C 1
ATOM 639 O O . PRO A 1 79 ? -3.513 15.909 -5.778 1.00 65.12 79 PRO A O 1
ATOM 642 N N . GLY A 1 80 ? -2.059 15.794 -4.073 1.00 58.75 80 GLY A N 1
ATOM 643 C CA . GLY A 1 80 ? -2.342 17.129 -3.538 1.00 58.75 80 GLY A CA 1
ATOM 644 C C . GLY A 1 80 ? -3.624 17.280 -2.710 1.00 58.75 80 GLY A C 1
ATOM 645 O O . GLY A 1 80 ? -3.935 18.404 -2.312 1.00 58.75 80 GLY A O 1
ATOM 646 N N . ARG A 1 81 ? -4.363 16.201 -2.404 1.00 59.19 81 ARG A N 1
ATOM 647 C CA . ARG A 1 81 ? -5.504 16.271 -1.471 1.00 59.19 81 ARG A CA 1
ATOM 648 C C . ARG A 1 81 ? -5.698 14.985 -0.670 1.00 59.19 81 ARG A C 1
ATOM 650 O O . ARG A 1 81 ? -5.685 13.897 -1.226 1.00 59.19 81 ARG A O 1
ATOM 657 N N . ARG A 1 82 ? -5.976 15.127 0.630 1.00 58.78 82 ARG A N 1
ATOM 658 C CA . ARG A 1 82 ? -6.545 14.037 1.437 1.00 58.78 82 ARG A CA 1
ATOM 659 C C . ARG A 1 82 ? -8.028 13.925 1.099 1.00 58.78 82 ARG A C 1
ATOM 661 O O . ARG A 1 82 ? -8.752 14.909 1.251 1.00 58.78 82 ARG A O 1
ATOM 668 N N . THR A 1 83 ? -8.465 12.767 0.623 1.00 62.66 83 THR A N 1
ATOM 669 C CA . THR A 1 83 ? -9.880 12.488 0.343 1.00 62.66 83 THR A CA 1
ATOM 670 C C . THR A 1 83 ? -10.332 11.303 1.183 1.00 62.66 83 THR A C 1
ATOM 672 O O . THR A 1 83 ? -9.491 10.551 1.654 1.00 62.66 83 THR A O 1
ATOM 675 N N . GLY A 1 84 ? -11.641 11.209 1.416 1.00 59.34 84 GLY A N 1
ATOM 676 C CA . GLY A 1 84 ? -12.289 9.989 1.901 1.00 59.34 84 GLY A CA 1
ATOM 677 C C . GLY A 1 84 ? -13.186 9.370 0.825 1.00 59.34 84 GLY A C 1
ATOM 678 O O . GLY A 1 84 ? -14.165 8.705 1.159 1.00 59.34 84 GLY A O 1
ATOM 679 N N . GLU A 1 85 ? -12.962 9.707 -0.455 1.00 63.56 85 GLU A N 1
ATOM 680 C CA . GLU A 1 85 ? -13.688 9.101 -1.575 1.00 63.56 85 GLU A CA 1
ATOM 681 C C . GLU A 1 85 ? -13.264 7.633 -1.677 1.00 63.56 85 GLU A C 1
ATOM 683 O O . GLU A 1 85 ? -12.080 7.320 -1.760 1.00 63.56 85 GLU A O 1
ATOM 688 N N . ASP A 1 86 ? -14.239 6.724 -1.627 1.00 66.12 86 ASP A N 1
ATOM 689 C CA . ASP A 1 86 ? -14.023 5.270 -1.617 1.00 66.12 86 ASP A CA 1
ATOM 690 C C . ASP A 1 86 ? -13.180 4.726 -0.423 1.00 66.12 86 ASP A C 1
ATOM 692 O O . ASP A 1 86 ? -12.933 3.516 -0.389 1.00 66.12 86 ASP A O 1
ATOM 696 N N . CYS A 1 87 ? -12.894 5.598 0.574 1.00 65.69 87 CYS A N 1
ATOM 697 C CA . CYS A 1 87 ? -12.077 5.534 1.809 1.00 65.69 87 CYS A CA 1
ATOM 698 C C . CYS A 1 87 ? -10.617 6.011 1.689 1.00 65.69 87 CYS A C 1
ATOM 700 O O . CYS A 1 87 ? -10.463 7.222 1.465 1.00 65.69 87 CYS A O 1
#

Radius of gyration: 27.07 Å; chains: 1; bounding box: 43×28×81 Å

Foldseek 3Di:
DVVVVVVVVVVVVVVPPPPPPDDPPPDDQDAAEAEAEDLPDPDQKAWDDDPRYIYIYGNDPPQLVVVRVCCVVVVCPPPPDDDPVSD

Sequence (87 aa):
MIRLALIMTAVMLAGCDQFDPDPPKRVTDVSTITIDVDPQLETPGWAEWRGNVCRITLRRYPECLAHEVRHCFEHDWHPGRRTGEDC

pLDDT: mean 83.11, std 11.45, range [58.75, 97.25]

Secondary structure (DSSP, 8-state):
-HHHHHHHHHHHHGGGS--------------EEEEEE-TT-SSSEEEEEETTEEEEEESSTTTTHHHHHHHHHHSSSSTT----TT-